Protein AF-A0A354M396-F1 (afdb_monomer)

Solvent-accessible surface area (backbone atoms only — not comparable to full-atom values): 6508 Å² total; per-residue (Å²): 131,66,66,68,57,52,53,51,53,54,53,55,53,53,55,52,56,55,60,73,71,67,74,82,70,79,76,69,75,83,64,72,77,73,74,82,82,83,75,67,78,48,63,46,77,87,63,92,41,64,52,75,70,44,86,56,23,47,60,32,50,54,53,50,54,52,50,51,64,74,44,40,66,40,46,74,73,63,80,38,85,85,88,85,84,49,80,54,79,71,46,98,43,70,69,56,12,53,72,66,29,99

pLDDT: mean 80.84, std 18.48, range [42.53, 97.5]

Radius of gyration: 28.74 Å; Cα contacts (8 Å, |Δi|>4): 56; chains: 1; bounding box: 78×58×36 Å

Secondary structure (DSSP, 8-state):
--HHHHHHHHHHHHHHHHHHHS--------------------PBTTTTB--TTGGGHHHHHHHHHHHHHHTHHHHHHTSS---------SSSSHHHHHHH--

Sequence (102 aa):
MRVKNIVCILISLFIIVQVSQGQNREKGNNEPFCSDTAILFRFVPKRLMFYSPYNGNEKAISQAMKLLRMHRKAIVSGDAVIRIQGFCQSYPTEKENMAAAK

Organism: NCBI:txid1099853

Structure (mmCIF, N/CA/C/O backbone):
data_AF-A0A354M396-F1
#
_entry.id   AF-A0A354M396-F1
#
loop_
_atom_site.group_PDB
_atom_site.id
_atom_site.type_symbol
_atom_site.label_atom_id
_atom_site.label_alt_id
_atom_site.label_comp_id
_atom_site.label_asym_id
_atom_site.label_entity_id
_atom_site.label_seq_id
_atom_site.pdbx_PDB_ins_code
_atom_site.Cartn_x
_atom_site.Cartn_y
_atom_site.Cartn_z
_atom_site.occupancy
_atom_site.B_iso_or_equiv
_atom_site.auth_seq_id
_atom_site.auth_comp_id
_atom_site.auth_asym_id
_atom_site.auth_atom_id
_atom_site.pdbx_PDB_model_num
ATOM 1 N N . MET A 1 1 ? 64.461 -44.037 -14.477 1.00 58.22 1 MET A N 1
ATOM 2 C CA . MET A 1 1 ? 64.215 -42.573 -14.398 1.00 58.22 1 MET A CA 1
ATOM 3 C C . MET A 1 1 ? 63.237 -42.006 -15.449 1.00 58.22 1 MET A C 1
ATOM 5 O O . MET A 1 1 ? 63.087 -40.797 -15.493 1.00 58.22 1 MET A O 1
ATOM 9 N N . ARG A 1 2 ? 62.523 -42.808 -16.268 1.00 60.84 2 ARG A N 1
ATOM 10 C CA . ARG A 1 2 ? 61.621 -42.280 -17.326 1.00 60.84 2 ARG A CA 1
ATOM 11 C C . ARG A 1 2 ? 60.140 -42.153 -16.933 1.00 60.84 2 ARG A C 1
ATOM 13 O O . ARG A 1 2 ? 59.496 -41.200 -17.341 1.00 60.84 2 ARG A O 1
ATOM 20 N N . VAL A 1 3 ? 59.606 -43.061 -16.113 1.00 60.72 3 VAL A N 1
ATOM 21 C CA . VAL A 1 3 ? 58.161 -43.090 -15.791 1.00 60.72 3 VAL A CA 1
ATOM 22 C C . VAL A 1 3 ? 57.770 -42.006 -14.781 1.00 60.72 3 VAL A C 1
ATOM 24 O O . VAL A 1 3 ? 56.753 -41.343 -14.941 1.00 60.72 3 VAL A O 1
ATOM 27 N N . LYS A 1 4 ? 58.623 -41.756 -13.781 1.00 60.56 4 LYS A N 1
ATOM 28 C CA . LYS A 1 4 ? 58.373 -40.764 -12.723 1.00 60.56 4 LYS A CA 1
ATOM 29 C C . LYS A 1 4 ? 58.277 -39.336 -13.279 1.00 60.56 4 LYS A C 1
ATOM 31 O O . LYS A 1 4 ? 57.416 -38.578 -12.856 1.00 60.56 4 LYS A O 1
ATOM 36 N N . ASN A 1 5 ? 59.082 -39.011 -14.294 1.00 62.22 5 ASN A N 1
ATOM 37 C CA . ASN A 1 5 ? 59.053 -37.701 -14.949 1.00 62.22 5 ASN A CA 1
ATOM 38 C C . ASN A 1 5 ? 57.791 -37.517 -15.807 1.00 62.22 5 ASN A C 1
ATOM 40 O O . ASN A 1 5 ? 57.227 -36.430 -15.817 1.00 62.22 5 ASN A O 1
ATOM 44 N N . ILE A 1 6 ? 57.310 -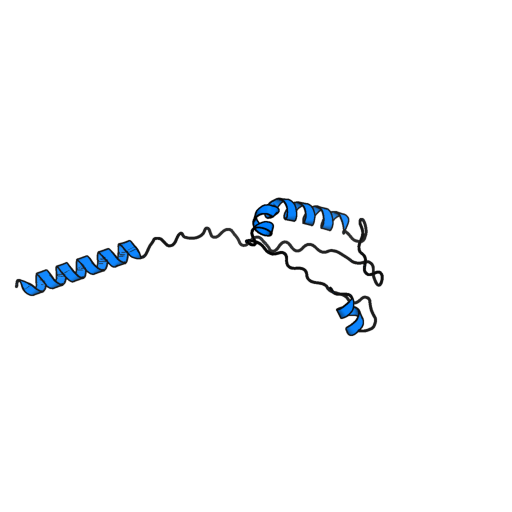38.577 -16.469 1.00 69.50 6 ILE A N 1
ATOM 45 C CA . ILE A 1 6 ? 56.066 -38.542 -17.257 1.00 69.50 6 ILE A CA 1
ATOM 46 C C . ILE A 1 6 ? 54.851 -38.376 -16.337 1.00 69.50 6 ILE A C 1
ATOM 48 O O . ILE A 1 6 ? 53.983 -37.555 -16.615 1.00 69.50 6 ILE A O 1
ATOM 52 N N . VAL A 1 7 ? 54.817 -39.089 -15.207 1.00 73.00 7 VAL A N 1
ATOM 53 C CA . VAL A 1 7 ? 53.744 -38.954 -14.209 1.00 73.00 7 VAL A CA 1
ATOM 54 C C . VAL A 1 7 ? 53.707 -37.536 -13.630 1.00 73.00 7 VAL A C 1
ATOM 56 O O . VAL A 1 7 ? 52.633 -36.950 -13.542 1.00 73.00 7 VAL A O 1
ATOM 59 N N . CYS A 1 8 ? 54.862 -36.938 -13.318 1.00 69.12 8 CYS A N 1
ATOM 60 C CA . CYS A 1 8 ? 54.915 -35.548 -12.859 1.00 69.12 8 CYS A CA 1
ATOM 61 C C . CYS A 1 8 ? 54.403 -34.557 -13.917 1.00 69.12 8 CYS A C 1
ATOM 63 O O . CYS A 1 8 ? 53.649 -33.652 -13.575 1.00 69.12 8 CYS A O 1
ATOM 65 N N . ILE A 1 9 ? 54.752 -34.746 -15.195 1.00 73.19 9 ILE A N 1
ATOM 66 C CA . ILE A 1 9 ? 54.279 -33.880 -16.287 1.00 73.19 9 ILE A CA 1
A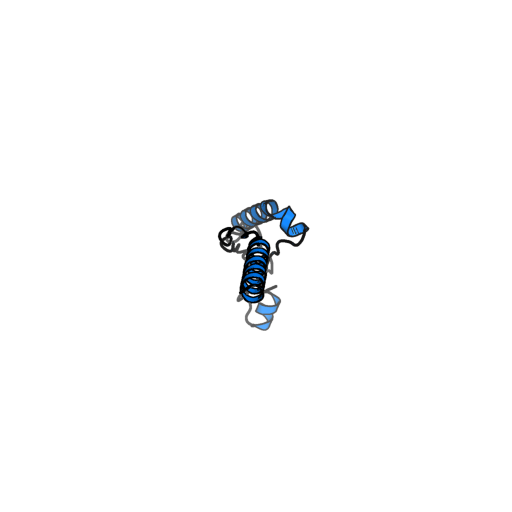TOM 67 C C . ILE A 1 9 ? 52.754 -33.980 -16.450 1.00 73.19 9 ILE A C 1
ATOM 69 O O . ILE A 1 9 ? 52.088 -32.956 -16.596 1.00 73.19 9 ILE A O 1
ATOM 73 N N . LEU A 1 10 ? 52.186 -35.188 -16.367 1.00 71.06 10 LEU A N 1
ATOM 74 C CA . LEU A 1 10 ? 50.737 -35.396 -16.462 1.00 71.06 10 LEU A CA 1
ATOM 75 C C . LEU A 1 10 ? 49.978 -34.772 -15.279 1.00 71.06 10 LEU A C 1
ATOM 77 O O . LEU A 1 10 ? 48.931 -34.162 -15.485 1.00 71.06 10 LEU A O 1
ATOM 81 N N . ILE A 1 11 ? 50.524 -34.852 -14.060 1.00 68.94 11 ILE A N 1
ATOM 82 C CA . ILE A 1 11 ? 49.942 -34.197 -12.876 1.00 68.94 11 ILE A CA 1
ATOM 83 C C . ILE A 1 11 ? 49.990 -32.670 -13.027 1.00 68.94 11 ILE A C 1
ATOM 85 O O . ILE A 1 11 ? 48.991 -31.998 -12.774 1.00 68.94 11 ILE A O 1
ATOM 89 N N . SER A 1 12 ? 51.112 -32.109 -13.489 1.00 66.50 12 SER A N 1
ATOM 90 C CA . SER A 1 12 ? 51.238 -30.664 -13.713 1.00 66.50 12 SER A CA 1
ATOM 91 C C . SER A 1 12 ? 50.274 -30.146 -14.784 1.00 66.50 12 SER A C 1
ATOM 93 O O . SER A 1 12 ? 49.674 -29.091 -14.596 1.00 66.50 12 SER A O 1
ATOM 95 N N . LEU A 1 13 ? 50.057 -30.895 -15.870 1.00 66.62 13 LEU A N 1
ATOM 96 C CA . LEU A 1 13 ? 49.072 -30.543 -16.901 1.00 66.62 13 LEU A CA 1
ATOM 97 C C . LEU A 1 13 ? 47.632 -30.581 -16.369 1.00 66.62 13 LEU A C 1
ATOM 99 O O . LEU A 1 13 ? 46.838 -29.704 -16.703 1.00 66.62 13 LEU A O 1
ATOM 103 N N . PHE A 1 14 ? 47.301 -31.543 -15.503 1.00 63.66 14 PHE A N 1
ATOM 104 C CA . PHE A 1 14 ? 45.963 -31.646 -14.917 1.00 63.66 14 PHE A CA 1
ATOM 105 C C . PHE A 1 14 ? 45.634 -30.465 -13.985 1.00 63.66 14 PHE A C 1
ATOM 107 O O . PHE A 1 14 ? 44.515 -29.960 -14.013 1.00 63.66 14 PHE A O 1
ATOM 114 N N . ILE A 1 15 ? 46.613 -29.961 -13.220 1.00 60.03 15 ILE A N 1
ATOM 115 C CA . ILE A 1 15 ? 46.447 -28.780 -12.347 1.00 60.03 15 ILE A CA 1
ATOM 116 C C . ILE A 1 15 ? 46.164 -27.507 -13.166 1.00 60.03 15 ILE A C 1
ATOM 118 O O . ILE A 1 15 ? 45.312 -26.708 -12.778 1.00 60.03 15 ILE A O 1
ATOM 122 N N . ILE A 1 16 ? 46.827 -27.323 -14.315 1.00 59.22 16 ILE A N 1
ATOM 123 C CA . ILE A 1 16 ? 46.643 -26.128 -15.159 1.00 59.22 16 ILE A CA 1
ATOM 124 C C . ILE A 1 16 ? 45.222 -26.080 -15.746 1.00 59.22 16 ILE A C 1
ATOM 126 O O . ILE A 1 16 ? 44.600 -25.019 -15.754 1.00 59.22 16 ILE A O 1
ATOM 130 N N . VAL A 1 17 ? 44.664 -27.225 -16.160 1.00 57.59 17 VAL A N 1
ATOM 131 C CA . VAL A 1 17 ? 43.296 -27.297 -16.713 1.00 57.59 17 VAL A CA 1
ATOM 132 C C . VAL A 1 17 ? 42.233 -26.935 -15.665 1.00 57.59 17 VAL A C 1
ATOM 134 O O . VAL A 1 17 ? 41.281 -26.224 -15.987 1.00 57.59 17 VAL A O 1
ATOM 137 N N . GLN A 1 18 ? 42.411 -27.345 -14.402 1.00 56.50 18 GLN A N 1
ATOM 138 C CA . GLN A 1 18 ? 41.490 -26.977 -13.314 1.00 56.50 18 GLN A CA 1
ATOM 139 C C . GLN A 1 18 ? 41.546 -25.473 -12.987 1.00 56.50 18 GLN A C 1
ATOM 141 O O . GLN A 1 18 ? 40.518 -24.868 -12.683 1.00 56.50 18 GLN A O 1
ATOM 146 N N . VAL A 1 19 ? 42.724 -24.845 -13.093 1.00 51.78 19 VAL A N 1
ATOM 147 C CA . VAL A 1 19 ? 42.885 -23.396 -12.871 1.00 51.78 19 VAL A CA 1
ATOM 148 C C . VAL A 1 19 ? 42.221 -22.581 -13.987 1.00 51.78 19 VAL A C 1
ATOM 150 O O . VAL A 1 19 ? 41.585 -21.570 -13.700 1.00 51.78 19 VAL A O 1
ATOM 153 N N . SER A 1 20 ? 42.280 -23.037 -15.243 1.00 53.66 20 SER A N 1
ATOM 154 C CA . SER A 1 20 ? 41.636 -22.340 -16.369 1.00 53.66 20 SER A CA 1
ATOM 155 C C . SER A 1 20 ? 40.105 -22.454 -16.385 1.00 53.66 20 SER A C 1
ATOM 157 O O . SER A 1 20 ? 39.446 -21.582 -16.947 1.00 53.66 20 SER A O 1
ATOM 159 N N . GLN A 1 21 ? 39.518 -23.486 -15.766 1.00 53.62 21 GLN A N 1
ATOM 160 C CA . GLN A 1 21 ? 38.056 -23.660 -15.690 1.00 53.62 21 GLN A CA 1
ATOM 161 C C . GLN A 1 21 ? 37.422 -23.091 -14.404 1.00 53.62 21 GLN A C 1
ATOM 163 O O . GLN A 1 21 ? 36.198 -23.014 -14.306 1.00 53.62 21 GLN A O 1
ATOM 168 N N . GLY A 1 22 ? 38.224 -22.651 -13.428 1.00 53.34 22 GLY A N 1
ATOM 169 C CA . GLY A 1 22 ? 37.750 -22.231 -12.102 1.00 53.34 22 GLY A CA 1
ATOM 170 C C . GLY A 1 22 ? 37.413 -20.744 -11.913 1.00 53.34 22 GLY A C 1
ATOM 171 O O . GLY A 1 22 ? 36.957 -20.377 -10.831 1.00 53.34 22 GLY A O 1
ATOM 172 N N . GLN A 1 23 ? 37.622 -19.869 -12.903 1.00 50.69 23 GLN A N 1
ATOM 173 C CA . GLN A 1 23 ? 37.503 -18.410 -12.710 1.00 50.69 23 GLN A CA 1
ATOM 174 C C . GLN A 1 23 ? 36.825 -17.658 -13.867 1.00 50.69 23 GLN A C 1
ATOM 176 O O . GLN A 1 23 ? 37.281 -16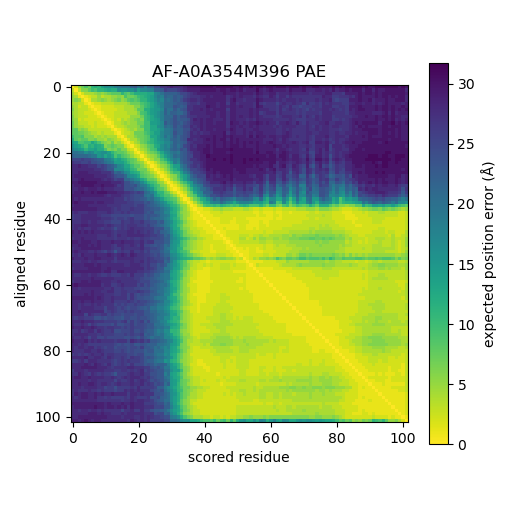.609 -14.300 1.00 50.69 23 GLN A O 1
ATOM 181 N N . ASN A 1 24 ? 35.667 -18.143 -14.311 1.00 47.06 24 ASN A N 1
ATOM 182 C CA . ASN A 1 24 ? 34.674 -17.289 -14.974 1.00 47.06 24 ASN A CA 1
ATOM 183 C C . ASN A 1 24 ? 33.310 -17.454 -14.299 1.00 47.06 24 ASN A C 1
ATOM 185 O O . ASN A 1 24 ? 32.307 -17.815 -14.903 1.00 47.06 24 ASN A O 1
ATOM 189 N N . ARG A 1 25 ? 33.280 -17.212 -12.987 1.00 48.69 25 ARG A N 1
ATOM 190 C CA . ARG A 1 25 ? 32.069 -16.684 -12.365 1.00 48.69 25 ARG A CA 1
ATOM 191 C C . ARG A 1 25 ? 32.222 -15.181 -12.416 1.00 48.69 25 ARG A C 1
ATOM 193 O O . ARG A 1 25 ? 33.040 -14.631 -11.680 1.00 48.69 25 ARG A O 1
ATOM 200 N N . GLU A 1 26 ? 31.487 -14.556 -13.330 1.00 47.00 26 GLU A N 1
ATOM 201 C CA . GLU A 1 26 ? 31.275 -13.118 -13.314 1.00 47.00 26 GLU A CA 1
ATOM 202 C C . GLU A 1 26 ? 30.953 -12.726 -11.875 1.00 47.00 26 GLU A C 1
ATOM 204 O O . GLU A 1 26 ? 29.988 -13.195 -11.266 1.00 47.00 26 GLU A O 1
ATOM 209 N N . LYS A 1 27 ? 31.859 -11.946 -11.294 1.00 42.53 27 LYS A N 1
ATOM 210 C CA . LYS A 1 27 ? 31.697 -11.340 -9.987 1.00 42.53 27 LYS A CA 1
ATOM 211 C C . LYS A 1 27 ? 30.577 -10.330 -10.178 1.00 42.53 27 LYS A C 1
ATOM 213 O O . LYS A 1 27 ? 30.853 -9.195 -10.551 1.00 42.53 27 LYS A O 1
ATOM 218 N N . GLY A 1 28 ? 29.331 -10.791 -10.036 1.00 44.44 28 GLY A N 1
ATOM 219 C CA . GLY A 1 28 ? 28.150 -9.946 -10.085 1.00 44.44 28 GLY A CA 1
ATOM 220 C C . GLY A 1 28 ? 28.454 -8.722 -9.247 1.00 44.44 28 GLY A C 1
ATOM 221 O O . GLY A 1 28 ? 28.882 -8.859 -8.097 1.00 44.44 28 GLY A O 1
ATOM 222 N N . ASN A 1 29 ? 28.386 -7.554 -9.882 1.00 48.41 29 ASN A N 1
ATOM 223 C CA . ASN A 1 29 ? 28.647 -6.288 -9.227 1.00 48.41 29 ASN A CA 1
ATOM 224 C C . ASN A 1 29 ? 27.886 -6.327 -7.905 1.00 48.41 29 ASN A C 1
ATOM 226 O O . ASN A 1 29 ? 26.674 -6.550 -7.905 1.00 48.41 29 ASN A O 1
ATOM 230 N N . ASN A 1 30 ? 28.597 -6.179 -6.786 1.00 50.22 30 ASN A N 1
ATOM 231 C CA . ASN A 1 30 ? 27.959 -5.886 -5.512 1.00 50.22 30 ASN A CA 1
ATOM 232 C C . ASN A 1 30 ? 27.417 -4.458 -5.637 1.00 50.22 30 ASN A C 1
ATOM 234 O O . ASN A 1 30 ? 27.977 -3.520 -5.075 1.00 50.22 30 ASN A O 1
ATOM 238 N N . GLU A 1 31 ? 26.384 -4.293 -6.465 1.00 51.16 31 GLU A N 1
ATOM 239 C CA . GLU A 1 31 ? 25.466 -3.176 -6.398 1.00 51.16 31 GLU A CA 1
ATOM 240 C C . GLU A 1 31 ? 25.048 -3.113 -4.930 1.00 51.16 31 GLU A C 1
ATOM 242 O O . GLU A 1 31 ? 24.608 -4.136 -4.384 1.00 51.16 31 GLU A O 1
ATOM 247 N N . PRO A 1 32 ? 25.268 -1.978 -4.245 1.00 47.00 32 PRO A N 1
ATOM 248 C CA . PRO A 1 32 ? 24.800 -1.825 -2.884 1.00 47.00 32 PRO A CA 1
ATOM 249 C C . PRO A 1 32 ? 23.329 -2.211 -2.895 1.00 47.00 32 PRO A C 1
ATOM 251 O O . PRO A 1 32 ? 22.578 -1.697 -3.727 1.00 47.00 32 PRO A O 1
ATOM 254 N N . PHE A 1 33 ? 22.940 -3.141 -2.018 1.00 46.50 33 PHE A N 1
ATOM 255 C CA . PHE A 1 33 ? 21.537 -3.456 -1.786 1.00 46.50 33 PHE A CA 1
ATOM 256 C C . PHE A 1 33 ? 20.790 -2.127 -1.735 1.00 46.50 33 PHE A C 1
ATOM 258 O O . PHE A 1 33 ? 21.074 -1.288 -0.875 1.00 46.50 33 PHE A O 1
ATOM 265 N N . CYS A 1 34 ? 19.929 -1.907 -2.731 1.00 52.94 34 CYS A N 1
ATOM 266 C CA . CYS A 1 34 ? 19.061 -0.748 -2.792 1.00 52.94 34 CYS A CA 1
ATOM 267 C C . CYS A 1 34 ? 18.419 -0.652 -1.413 1.00 52.94 34 CYS A C 1
ATOM 269 O O . CYS A 1 34 ? 17.789 -1.615 -0.979 1.00 52.94 34 CYS A O 1
ATOM 271 N N . SER A 1 35 ? 18.6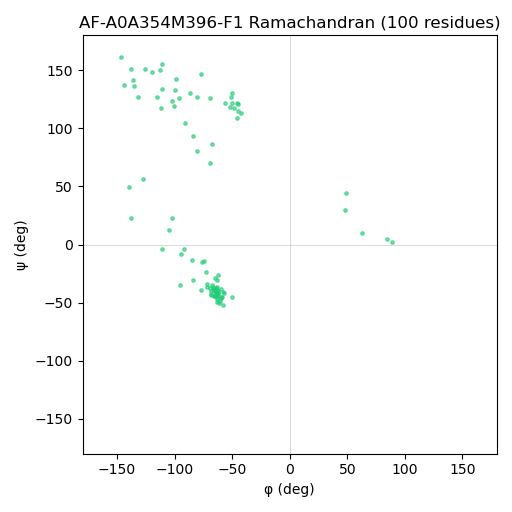63 0.437 -0.680 1.00 55.00 35 SER A N 1
ATOM 272 C CA . SER A 1 35 ? 18.040 0.624 0.625 1.00 55.00 35 SER A CA 1
ATOM 273 C C . SER A 1 35 ? 16.542 0.417 0.432 1.00 55.00 35 SER A C 1
ATOM 275 O O . SER A 1 35 ? 15.949 1.145 -0.376 1.00 55.00 35 SER A O 1
ATOM 277 N N . ASP A 1 36 ? 15.965 -0.584 1.101 1.00 57.19 36 ASP A N 1
ATOM 278 C CA . ASP A 1 36 ? 14.550 -0.923 0.975 1.00 57.19 36 ASP A CA 1
ATOM 279 C C . ASP A 1 36 ? 13.716 0.360 1.041 1.00 57.19 36 ASP A C 1
ATOM 281 O O . ASP A 1 36 ? 13.625 1.024 2.077 1.00 57.19 36 ASP A O 1
ATOM 285 N N . THR A 1 37 ? 13.147 0.767 -0.096 1.00 76.94 37 THR A N 1
ATOM 286 C CA . THR A 1 37 ? 12.371 2.003 -0.151 1.00 76.94 37 THR A CA 1
ATOM 287 C C . THR A 1 37 ? 10.958 1.688 0.312 1.00 76.94 37 THR A C 1
ATOM 289 O O . THR A 1 37 ? 10.111 1.258 -0.467 1.00 76.94 37 THR A O 1
ATOM 292 N N . ALA A 1 38 ? 10.702 1.878 1.605 1.00 90.31 38 ALA A N 1
ATO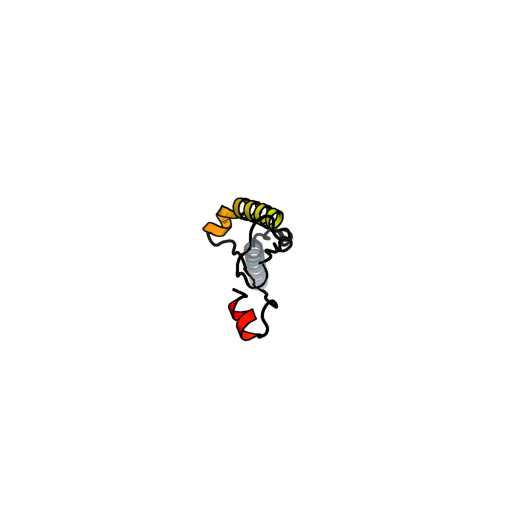M 293 C CA . ALA A 1 38 ? 9.363 1.767 2.163 1.00 90.31 38 ALA A CA 1
ATOM 294 C C . ALA A 1 38 ? 8.567 3.055 1.903 1.00 90.31 38 ALA A C 1
ATOM 296 O O . ALA A 1 38 ? 9.005 4.156 2.243 1.00 90.31 38 ALA A O 1
ATOM 297 N N . ILE A 1 39 ? 7.374 2.915 1.323 1.00 94.19 39 ILE A N 1
ATOM 298 C CA . ILE A 1 39 ? 6.421 4.013 1.127 1.00 94.19 39 ILE A CA 1
ATOM 299 C C . ILE A 1 39 ? 5.178 3.719 1.958 1.00 94.19 39 ILE A C 1
ATOM 301 O O . ILE A 1 39 ? 4.579 2.653 1.834 1.00 94.19 39 ILE A O 1
ATOM 305 N N . LEU A 1 40 ? 4.781 4.675 2.798 1.00 94.12 40 LEU A N 1
ATOM 306 C CA . LEU A 1 40 ? 3.646 4.521 3.701 1.00 94.12 40 LEU A CA 1
ATOM 307 C C . LEU A 1 40 ? 2.400 5.217 3.147 1.00 94.12 40 LEU A C 1
ATOM 309 O O . LEU A 1 40 ? 2.381 6.440 3.014 1.00 94.12 40 LEU A O 1
ATOM 313 N N . PHE A 1 41 ? 1.344 4.441 2.902 1.00 95.50 41 PHE A N 1
ATOM 314 C CA . PHE A 1 41 ? 0.000 4.944 2.616 1.00 95.50 41 PHE A CA 1
ATOM 315 C C . PHE A 1 41 ? -0.851 4.865 3.880 1.00 95.50 41 PHE A C 1
ATOM 317 O O . PHE A 1 41 ? -0.867 3.844 4.567 1.00 95.50 41 PHE A O 1
ATOM 324 N N . ARG A 1 42 ? -1.567 5.942 4.204 1.00 94.81 42 ARG A N 1
ATOM 325 C CA . ARG A 1 42 ? -2.390 6.021 5.414 1.00 94.81 42 ARG A CA 1
ATOM 326 C C . ARG A 1 42 ? -3.863 6.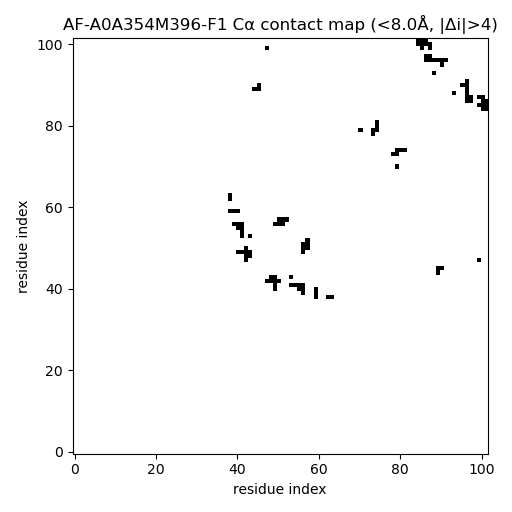054 5.057 1.00 94.81 42 ARG A C 1
ATOM 328 O O . ARG A 1 42 ? -4.339 6.990 4.417 1.00 94.81 42 ARG A O 1
ATOM 335 N N . PHE A 1 43 ? -4.578 5.038 5.513 1.00 95.00 43 PHE A N 1
ATOM 336 C CA . PHE A 1 43 ? -6.024 4.952 5.386 1.00 95.00 43 PHE A CA 1
ATOM 337 C C . PHE A 1 43 ? -6.703 5.853 6.410 1.00 95.00 43 PHE A C 1
ATOM 339 O O . PHE A 1 43 ? -6.226 6.031 7.531 1.00 95.00 43 PHE A O 1
ATOM 346 N N . VAL A 1 44 ? -7.843 6.407 6.021 1.00 94.38 44 VAL A N 1
ATOM 347 C CA . VAL A 1 44 ? -8.721 7.128 6.930 1.00 94.38 44 VAL A CA 1
ATOM 348 C C . VAL A 1 44 ? -9.342 6.107 7.888 1.00 94.38 44 VAL A C 1
ATOM 350 O O . VAL A 1 44 ? -9.948 5.134 7.415 1.00 94.38 44 VAL A O 1
ATOM 353 N N . PRO A 1 45 ? -9.223 6.304 9.215 1.00 92.56 45 PRO A N 1
ATOM 354 C CA . PRO A 1 45 ? -9.744 5.368 10.199 1.00 92.56 45 PRO A CA 1
ATOM 355 C C . PRO A 1 45 ? -11.201 5.007 9.917 1.00 92.56 45 PRO A C 1
ATOM 357 O O . PRO A 1 45 ? -12.042 5.883 9.708 1.00 92.56 45 PRO A O 1
ATOM 360 N N . LYS A 1 46 ? -11.487 3.702 9.903 1.00 89.81 46 LYS A N 1
ATOM 361 C CA . LYS A 1 46 ? -12.826 3.125 9.707 1.00 89.81 46 LYS A CA 1
ATOM 362 C C . LYS A 1 46 ? -13.506 3.416 8.358 1.00 89.81 46 LYS A C 1
ATOM 364 O O . LYS A 1 46 ? -14.686 3.116 8.215 1.00 89.81 46 LYS A O 1
ATOM 369 N N . ARG A 1 47 ? -12.805 3.978 7.364 1.00 90.38 47 ARG A N 1
ATOM 370 C CA . ARG A 1 47 ? -13.389 4.279 6.038 1.00 90.38 47 ARG A CA 1
ATOM 371 C C . ARG A 1 47 ? -12.868 3.412 4.895 1.00 90.38 47 ARG A C 1
ATOM 373 O O . ARG A 1 47 ? -13.338 3.577 3.776 1.00 90.38 47 ARG A O 1
ATOM 380 N N . LEU A 1 48 ? -11.899 2.527 5.166 1.00 89.31 48 LEU A N 1
ATOM 381 C CA . LEU A 1 48 ? -11.268 1.632 4.179 1.00 89.31 48 LEU A CA 1
ATOM 382 C C . LEU A 1 48 ? -10.829 2.350 2.886 1.00 89.31 48 LEU A C 1
ATOM 384 O O . LEU A 1 48 ? -10.794 1.760 1.812 1.00 89.31 48 LEU A O 1
ATOM 388 N N . MET A 1 49 ? -10.480 3.633 2.996 1.00 92.69 49 MET A N 1
ATOM 389 C CA . MET A 1 49 ? -10.039 4.466 1.884 1.00 92.69 49 MET A CA 1
ATOM 390 C C . MET A 1 49 ? -8.861 5.324 2.312 1.00 92.69 49 MET A C 1
ATOM 392 O O . MET A 1 49 ? -8.764 5.738 3.469 1.00 92.69 49 MET A O 1
ATOM 396 N N . PHE A 1 50 ? -8.007 5.653 1.358 1.00 93.00 50 PHE A N 1
ATOM 397 C CA . PHE A 1 50 ? -7.026 6.717 1.476 1.00 93.00 50 PHE A CA 1
ATOM 398 C C . PHE A 1 50 ? -7.209 7.663 0.289 1.00 93.00 50 PHE A C 1
ATOM 400 O O . PHE A 1 50 ? -7.669 7.255 -0.774 1.00 93.00 50 PHE A O 1
ATOM 407 N N . TYR A 1 51 ? -6.880 8.936 0.469 1.00 92.81 51 TYR A N 1
ATOM 408 C CA . TYR A 1 51 ? -6.941 9.927 -0.601 1.00 92.81 51 TYR A CA 1
ATOM 409 C C . TYR A 1 51 ? -5.833 10.960 -0.421 1.00 92.81 51 TYR A C 1
ATOM 411 O O . TYR A 1 51 ? -5.269 11.095 0.666 1.00 92.81 51 TYR A O 1
ATOM 419 N N . SER A 1 52 ? -5.518 11.692 -1.485 1.00 93.25 52 SER A N 1
ATOM 420 C CA . SER A 1 52 ? -4.685 12.891 -1.398 1.00 93.25 52 SER A CA 1
ATOM 421 C C . SER A 1 52 ? -5.581 14.094 -1.079 1.00 93.25 52 SER A C 1
ATOM 423 O O . SER A 1 52 ? -6.611 14.231 -1.741 1.00 93.25 52 SER A O 1
ATOM 425 N N . PRO A 1 53 ? -5.258 14.940 -0.081 1.00 90.69 53 PRO A N 1
ATOM 426 C CA . PRO A 1 53 ? -3.968 15.048 0.612 1.00 90.69 53 PRO A CA 1
ATOM 427 C C . PRO A 1 53 ? -3.914 14.390 2.008 1.00 90.69 53 PRO A C 1
ATOM 429 O O . PRO A 1 53 ? -3.084 14.771 2.832 1.00 90.69 53 PRO A O 1
ATOM 432 N N . TYR A 1 54 ? -4.777 13.418 2.328 1.00 94.56 54 TYR A N 1
ATOM 433 C CA . TYR A 1 54 ? -4.856 12.867 3.686 1.00 94.56 54 TYR A CA 1
ATOM 434 C C . TYR A 1 54 ? -3.504 12.325 4.184 1.00 94.56 54 TYR A C 1
ATOM 436 O O . TYR A 1 54 ? -2.924 11.421 3.589 1.00 94.56 54 TYR A O 1
ATOM 444 N N . ASN A 1 55 ? -3.025 12.874 5.304 1.00 93.19 55 ASN A N 1
ATOM 445 C CA . ASN A 1 55 ? -1.931 12.347 6.125 1.00 93.19 55 ASN A CA 1
ATOM 446 C C . ASN A 1 55 ? -0.650 11.953 5.349 1.00 93.19 55 ASN A C 1
ATOM 448 O O . ASN A 1 55 ? -0.062 10.896 5.578 1.00 93.19 55 ASN A O 1
ATOM 452 N N . GLY A 1 56 ? -0.225 12.804 4.408 1.00 94.69 56 GLY A N 1
ATOM 453 C CA . GLY A 1 56 ? 1.008 12.612 3.633 1.00 94.69 56 GLY A CA 1
ATOM 454 C C . GLY A 1 56 ? 0.875 11.711 2.401 1.00 94.69 56 GLY A C 1
ATOM 455 O O . GLY A 1 56 ? 1.874 11.471 1.719 1.00 94.69 56 GLY A O 1
ATOM 456 N N . ASN A 1 57 ? -0.337 11.254 2.066 1.00 96.12 57 ASN A N 1
ATOM 457 C CA . ASN A 1 57 ? -0.564 10.387 0.907 1.00 96.12 57 ASN A CA 1
ATOM 458 C C . ASN A 1 57 ? -0.199 11.039 -0.432 1.00 96.12 57 ASN A C 1
ATOM 460 O O . ASN A 1 57 ? 0.157 10.326 -1.358 1.00 96.12 57 ASN A O 1
ATOM 464 N N . GLU A 1 58 ? -0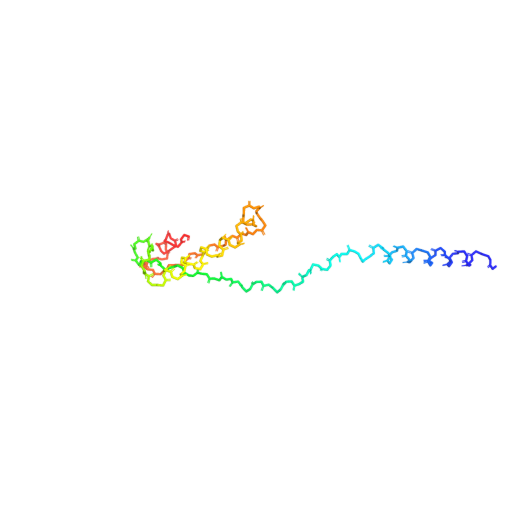.233 12.367 -0.553 1.00 96.56 58 GLU A N 1
ATOM 465 C CA . GLU A 1 58 ? 0.228 13.062 -1.763 1.00 96.56 58 GLU A CA 1
ATOM 466 C C . GLU A 1 58 ? 1.699 12.727 -2.078 1.00 96.56 58 GLU A C 1
ATOM 468 O O . GLU A 1 58 ? 2.033 12.265 -3.174 1.00 96.56 58 GLU A O 1
ATOM 473 N N . LYS A 1 59 ? 2.578 12.885 -1.078 1.00 95.00 59 LYS A N 1
ATOM 474 C CA . LYS A 1 59 ? 4.004 12.562 -1.188 1.00 95.00 59 LYS A CA 1
ATOM 475 C C . LYS A 1 59 ? 4.209 11.069 -1.438 1.00 95.00 59 LYS A C 1
ATOM 477 O O . LYS A 1 59 ? 5.010 10.715 -2.301 1.00 95.00 59 LYS A O 1
ATOM 482 N N . ALA A 1 60 ? 3.467 10.214 -0.732 1.00 95.31 60 ALA A N 1
ATOM 483 C CA . ALA A 1 60 ? 3.531 8.764 -0.911 1.00 95.31 60 ALA A CA 1
ATOM 484 C C . ALA A 1 60 ? 3.156 8.345 -2.345 1.00 95.31 60 ALA A C 1
ATOM 486 O O . ALA A 1 60 ? 3.889 7.582 -2.973 1.00 95.31 60 ALA A O 1
ATOM 487 N N . ILE A 1 61 ? 2.075 8.906 -2.904 1.00 95.88 61 ILE A N 1
ATOM 488 C CA . ILE A 1 61 ? 1.650 8.677 -4.293 1.00 95.88 61 ILE A CA 1
ATOM 489 C C . ILE A 1 61 ? 2.746 9.125 -5.265 1.00 95.88 61 ILE A C 1
ATOM 491 O O . ILE A 1 61 ? 3.123 8.364 -6.153 1.00 95.88 61 ILE A O 1
ATOM 495 N N . SER A 1 62 ? 3.295 10.329 -5.088 1.00 96.19 62 SER A N 1
ATOM 496 C CA . SER A 1 62 ? 4.359 10.854 -5.954 1.00 96.19 62 SER A CA 1
ATOM 497 C C . SER A 1 62 ? 5.611 9.965 -5.941 1.00 96.19 62 SER A C 1
ATOM 499 O O . SER A 1 62 ? 6.134 9.593 -6.997 1.00 96.19 62 SER A O 1
ATOM 501 N N . GLN A 1 63 ? 6.052 9.542 -4.752 1.00 95.38 63 GLN A N 1
ATOM 502 C CA . GLN A 1 63 ? 7.189 8.634 -4.586 1.00 95.38 63 GLN A CA 1
ATOM 503 C C . GLN A 1 63 ? 6.926 7.266 -5.226 1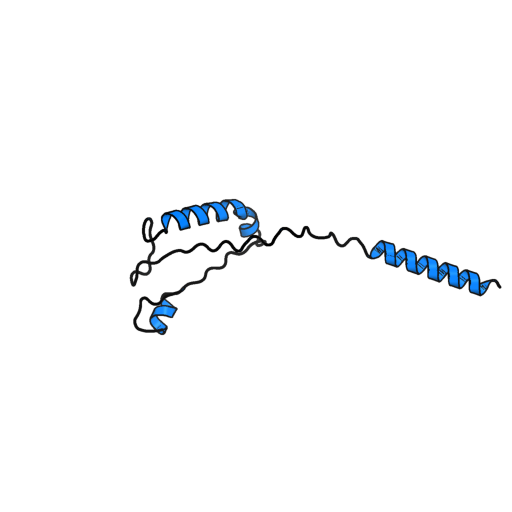.00 95.38 63 GLN A C 1
ATOM 505 O O . GLN A 1 63 ? 7.777 6.771 -5.968 1.00 95.38 63 GLN A O 1
ATOM 510 N N . ALA A 1 64 ? 5.741 6.687 -5.010 1.00 94.94 64 ALA A N 1
ATOM 511 C CA . ALA A 1 64 ? 5.380 5.393 -5.579 1.00 94.94 64 ALA A CA 1
ATOM 512 C C . ALA A 1 64 ? 5.349 5.462 -7.107 1.00 94.94 64 ALA A C 1
ATOM 514 O O . ALA A 1 64 ? 5.974 4.645 -7.778 1.00 94.94 64 ALA A O 1
ATOM 515 N N . MET A 1 65 ? 4.718 6.495 -7.671 1.00 96.38 65 MET A N 1
ATOM 516 C CA . MET A 1 65 ? 4.676 6.711 -9.118 1.00 96.38 65 MET A CA 1
ATOM 517 C C . MET A 1 65 ? 6.072 6.865 -9.727 1.00 96.38 65 MET A C 1
ATOM 519 O O . MET A 1 65 ? 6.322 6.351 -10.819 1.00 96.38 65 MET A O 1
ATOM 523 N N . LYS A 1 66 ? 6.995 7.546 -9.037 1.00 96.25 66 LYS A N 1
ATOM 524 C CA . LYS A 1 66 ? 8.388 7.677 -9.483 1.00 96.25 66 LYS A CA 1
ATOM 525 C C . LYS A 1 66 ? 9.092 6.317 -9.535 1.00 96.25 66 LYS A C 1
ATOM 527 O O . LYS A 1 66 ? 9.679 5.996 -10.567 1.00 96.25 66 LYS A O 1
ATOM 532 N N . LEU A 1 67 ? 9.008 5.517 -8.470 1.00 94.00 67 LEU A N 1
ATOM 533 C CA . LEU A 1 67 ? 9.656 4.199 -8.407 1.00 94.00 67 LEU A CA 1
ATOM 534 C C . LEU A 1 67 ? 9.053 3.210 -9.408 1.00 94.00 67 LEU A C 1
ATOM 536 O O . LEU A 1 67 ? 9.791 2.547 -10.132 1.00 94.00 67 LEU A O 1
ATOM 540 N N . LEU A 1 68 ? 7.722 3.167 -9.517 1.00 94.75 68 LEU A N 1
ATOM 541 C CA . LEU A 1 68 ? 7.025 2.308 -10.478 1.00 94.75 68 LEU A CA 1
ATOM 542 C C . LEU A 1 68 ? 7.453 2.603 -11.916 1.00 94.75 68 LEU A C 1
ATOM 544 O O . LEU A 1 68 ? 7.659 1.685 -12.705 1.00 94.75 68 LEU A O 1
ATOM 548 N N . ARG A 1 69 ? 7.619 3.884 -12.267 1.00 96.75 69 ARG A N 1
ATOM 549 C CA . ARG A 1 69 ? 8.105 4.285 -13.595 1.00 96.75 69 ARG A CA 1
ATOM 550 C C . ARG A 1 69 ? 9.568 3.905 -13.805 1.00 96.75 69 ARG A C 1
ATOM 552 O O . ARG A 1 69 ? 9.897 3.386 -14.867 1.00 96.75 69 ARG A O 1
ATOM 559 N N . MET A 1 70 ? 10.417 4.129 -12.802 1.00 95.38 70 MET A N 1
ATOM 560 C CA . MET A 1 70 ? 11.850 3.823 -12.857 1.00 95.38 70 MET A CA 1
ATOM 561 C C . MET A 1 70 ? 12.120 2.324 -13.046 1.00 95.38 70 MET A C 1
ATOM 563 O O . MET A 1 70 ? 12.972 1.953 -13.848 1.00 95.38 70 MET A O 1
ATOM 567 N N . HIS A 1 71 ? 11.347 1.465 -12.377 1.00 94.25 71 HIS A N 1
ATOM 568 C CA . HIS A 1 71 ? 11.542 0.010 -12.384 1.00 94.25 71 HIS A CA 1
ATOM 569 C C . HIS A 1 71 ? 10.519 -0.753 -13.242 1.00 94.25 71 HIS A C 1
ATOM 571 O O . HIS A 1 71 ? 10.455 -1.980 -13.179 1.00 94.25 71 HIS A O 1
ATOM 577 N N . ARG A 1 72 ? 9.740 -0.060 -14.089 1.00 95.94 72 ARG A N 1
ATOM 578 C CA . ARG A 1 72 ? 8.640 -0.653 -14.877 1.00 95.94 72 ARG A CA 1
ATOM 579 C C . ARG A 1 72 ? 9.056 -1.902 -15.650 1.00 95.94 72 ARG A C 1
ATOM 581 O O . ARG A 1 72 ? 8.311 -2.873 -15.662 1.00 95.94 72 ARG A O 1
ATOM 588 N N . LYS A 1 73 ? 10.209 -1.865 -16.328 1.00 97.38 73 LYS A N 1
ATOM 589 C CA . LYS A 1 73 ? 10.677 -2.992 -17.151 1.00 97.38 73 LYS A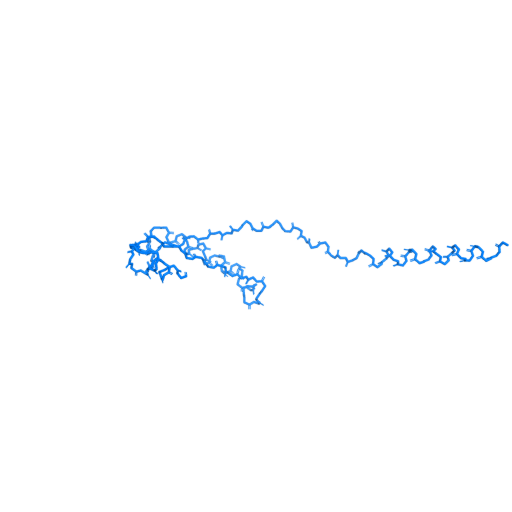 CA 1
ATOM 590 C C . LYS A 1 73 ? 10.903 -4.244 -16.301 1.00 97.38 73 LYS A C 1
ATOM 592 O O . LYS A 1 73 ? 10.327 -5.267 -16.634 1.00 97.38 73 LYS A O 1
ATOM 597 N N . ALA A 1 74 ? 11.641 -4.117 -15.196 1.00 95.50 74 ALA A N 1
ATOM 598 C CA . ALA A 1 74 ? 11.937 -5.219 -14.279 1.00 95.50 74 ALA A CA 1
ATOM 599 C C . ALA A 1 74 ? 10.672 -5.779 -13.605 1.00 95.50 74 ALA A C 1
ATOM 601 O O . ALA A 1 74 ? 10.536 -6.985 -13.443 1.00 95.50 74 ALA A O 1
ATOM 602 N N . ILE A 1 75 ? 9.711 -4.915 -13.258 1.00 95.25 75 ILE A N 1
ATOM 603 C CA . ILE A 1 75 ? 8.420 -5.357 -12.705 1.00 95.25 75 ILE A CA 1
ATOM 604 C C . ILE A 1 75 ? 7.634 -6.172 -13.743 1.00 95.25 75 ILE A C 1
ATOM 606 O O . ILE A 1 75 ? 7.073 -7.212 -13.420 1.00 95.25 75 ILE A O 1
ATOM 610 N N . VAL A 1 76 ? 7.585 -5.707 -14.996 1.00 97.19 76 VAL A N 1
ATOM 611 C CA . VAL A 1 76 ? 6.824 -6.369 -16.071 1.00 97.19 76 VAL A CA 1
ATOM 612 C C . VAL A 1 76 ? 7.483 -7.673 -16.531 1.00 97.19 76 VAL A C 1
ATOM 614 O O . VAL A 1 76 ? 6.764 -8.605 -16.878 1.00 97.19 76 VAL A O 1
ATOM 617 N N . SER A 1 77 ? 8.816 -7.761 -16.535 1.00 97.19 77 SER A N 1
ATOM 618 C CA . SER A 1 77 ? 9.537 -9.002 -16.854 1.00 97.19 77 SER A CA 1
ATOM 619 C C . SER A 1 77 ? 9.524 -10.026 -15.715 1.00 97.19 77 SER A C 1
ATOM 621 O O . SER A 1 77 ? 9.817 -11.191 -15.959 1.00 97.19 77 SER A O 1
ATOM 623 N N . GLY A 1 78 ? 9.160 -9.615 -14.495 1.00 95.06 78 GLY A N 1
ATOM 624 C CA . GLY A 1 78 ? 9.170 -10.466 -13.302 1.00 95.06 78 GLY A CA 1
ATOM 625 C C . GLY A 1 78 ? 10.499 -10.474 -12.540 1.00 95.06 78 GLY A C 1
ATOM 626 O O . GLY A 1 78 ? 10.603 -11.144 -11.517 1.00 95.06 78 GLY A O 1
ATOM 627 N N . ASP A 1 79 ? 11.487 -9.694 -12.984 1.00 94.25 79 ASP A N 1
ATOM 628 C CA . ASP A 1 79 ? 12.801 -9.567 -12.338 1.00 94.25 79 ASP A CA 1
ATOM 629 C C . ASP A 1 79 ? 12.752 -8.733 -11.042 1.00 94.25 79 ASP A C 1
ATOM 631 O O . ASP A 1 79 ? 13.697 -8.735 -10.254 1.00 94.25 79 ASP A O 1
ATOM 635 N N . ALA A 1 80 ? 11.656 -8.003 -10.809 1.00 91.50 80 ALA A N 1
ATOM 636 C CA . ALA A 1 80 ? 11.401 -7.260 -9.579 1.00 91.50 80 ALA A CA 1
ATOM 637 C C . ALA A 1 80 ? 9.958 -7.449 -9.095 1.00 91.50 80 ALA A C 1
ATOM 639 O O . ALA A 1 80 ? 9.013 -7.432 -9.883 1.00 91.50 80 ALA A O 1
ATOM 640 N N . VAL A 1 81 ? 9.778 -7.551 -7.775 1.00 91.25 81 VAL A N 1
ATOM 641 C CA . VAL A 1 81 ? 8.464 -7.707 -7.132 1.00 91.25 81 VAL A CA 1
ATOM 642 C C . VAL A 1 81 ? 8.167 -6.552 -6.181 1.00 91.25 81 VAL A C 1
ATOM 644 O O . VAL A 1 81 ? 9.065 -5.995 -5.551 1.00 91.25 81 VAL A O 1
ATOM 647 N N . ILE A 1 82 ? 6.887 -6.203 -6.051 1.00 91.38 82 ILE A N 1
ATOM 648 C CA . ILE A 1 82 ? 6.408 -5.210 -5.085 1.00 91.38 82 ILE A CA 1
ATOM 649 C C . ILE A 1 82 ? 5.789 -5.956 -3.908 1.00 91.38 82 ILE A C 1
ATOM 651 O O . ILE A 1 82 ? 4.851 -6.732 -4.088 1.00 91.38 82 ILE A O 1
ATOM 655 N N . ARG A 1 83 ? 6.282 -5.693 -2.696 1.00 92.44 83 ARG A N 1
ATOM 656 C CA . ARG A 1 83 ? 5.697 -6.227 -1.462 1.00 92.44 83 ARG A CA 1
ATOM 657 C C . ARG A 1 83 ? 4.757 -5.199 -0.843 1.00 92.44 83 ARG A C 1
ATOM 659 O O . ARG A 1 83 ? 5.171 -4.074 -0.575 1.00 92.44 83 ARG A O 1
ATOM 666 N N . ILE A 1 84 ? 3.520 -5.605 -0.576 1.00 92.88 84 ILE A N 1
ATOM 667 C CA . ILE A 1 84 ? 2.510 -4.785 0.102 1.00 92.88 84 ILE A CA 1
ATOM 668 C C . ILE A 1 84 ? 2.259 -5.388 1.485 1.00 92.88 84 ILE A C 1
ATOM 670 O O . ILE A 1 84 ? 2.152 -6.605 1.618 1.00 92.88 84 ILE A O 1
ATOM 674 N N . GLN A 1 85 ? 2.229 -4.542 2.514 1.00 93.12 85 GLN A N 1
ATOM 675 C CA . GLN A 1 85 ? 1.923 -4.933 3.890 1.00 93.12 85 GLN A CA 1
ATOM 676 C C . GLN A 1 85 ? 0.878 -3.978 4.465 1.00 93.12 85 GLN A C 1
ATOM 678 O O . GLN A 1 85 ? 1.072 -2.759 4.437 1.00 93.12 85 GLN A O 1
ATOM 683 N N . GLY A 1 86 ? -0.212 -4.539 4.986 1.00 93.94 86 GLY A N 1
ATOM 684 C CA . GLY A 1 86 ? -1.276 -3.809 5.665 1.00 93.94 86 GLY A CA 1
ATOM 685 C C . GLY A 1 86 ? -1.138 -3.880 7.186 1.00 93.94 86 GLY A C 1
ATOM 686 O O . GLY A 1 86 ? -0.800 -4.922 7.743 1.00 93.94 86 GLY A O 1
ATOM 687 N N . PHE A 1 87 ? -1.447 -2.777 7.870 1.00 94.06 87 PHE A N 1
ATOM 688 C CA . PHE A 1 87 ? -1.524 -2.708 9.333 1.00 94.06 87 PHE A CA 1
ATOM 689 C C . PHE A 1 87 ? -2.784 -1.943 9.738 1.00 94.06 87 PHE A C 1
ATOM 691 O O . PHE A 1 87 ? -3.083 -0.893 9.162 1.00 94.06 87 PHE A O 1
ATOM 698 N N . CYS A 1 88 ? -3.520 -2.431 10.740 1.00 95.38 88 CYS A N 1
ATOM 699 C CA . CYS A 1 88 ? -4.716 -1.754 11.233 1.00 95.38 88 CYS A CA 1
ATOM 700 C C . CYS A 1 88 ? -4.873 -1.908 12.749 1.00 95.38 88 CYS A C 1
ATOM 702 O O . CYS A 1 88 ? -4.696 -2.991 13.295 1.00 95.38 88 CYS A O 1
ATOM 704 N N . GLN A 1 89 ? -5.234 -0.811 13.412 1.00 94.94 89 GLN A N 1
ATOM 705 C CA . GLN A 1 89 ? -5.654 -0.765 14.820 1.00 94.94 89 GLN A CA 1
ATOM 706 C C . GLN A 1 89 ? -6.862 0.174 14.998 1.00 94.94 89 GLN A C 1
ATOM 708 O O . GLN A 1 89 ? -7.076 0.757 16.055 1.00 94.94 89 GLN A O 1
ATOM 713 N N . SER A 1 90 ? -7.625 0.406 13.924 1.00 94.88 90 SER A N 1
ATOM 714 C CA . SER A 1 90 ? -8.746 1.359 13.926 1.00 94.88 90 SER A CA 1
ATOM 715 C C . SER A 1 90 ? -10.058 0.759 14.439 1.00 94.88 90 SER A C 1
ATOM 717 O O . SER A 1 90 ? -11.006 1.510 14.684 1.00 94.88 90 SER A O 1
ATOM 719 N N . TYR A 1 91 ? -10.132 -0.566 14.569 1.00 95.62 91 TYR A N 1
ATOM 720 C CA . TYR A 1 91 ? -11.325 -1.298 14.985 1.00 95.62 91 TYR A CA 1
ATOM 721 C C . TYR A 1 91 ? -11.160 -1.922 16.379 1.00 95.62 91 TYR A C 1
ATOM 723 O O . TYR A 1 91 ? -10.026 -2.179 16.793 1.00 95.62 91 TYR A O 1
ATOM 731 N N . PRO A 1 92 ? -12.268 -2.170 17.105 1.00 96.44 92 PRO A N 1
ATOM 732 C CA . PRO A 1 92 ? -12.223 -2.723 18.460 1.00 96.44 92 PRO A CA 1
ATOM 733 C C . PRO A 1 92 ? -11.627 -4.129 18.557 1.00 96.44 92 PRO A C 1
ATOM 735 O O . PRO A 1 92 ? -11.052 -4.465 19.589 1.00 96.44 92 PRO A O 1
ATOM 738 N N . THR A 1 93 ? -11.771 -4.958 17.518 1.00 97.50 93 THR A N 1
ATOM 739 C CA . THR A 1 93 ? -11.318 -6.356 17.557 1.00 97.50 93 THR A CA 1
ATOM 740 C C . THR A 1 93 ? -10.152 -6.628 16.609 1.00 97.50 93 THR A C 1
ATOM 742 O O . THR A 1 93 ? -10.028 -6.022 15.542 1.00 97.50 93 THR A O 1
ATOM 745 N N . GLU A 1 94 ? -9.302 -7.593 16.967 1.00 96.69 94 GLU A N 1
ATOM 746 C CA . GLU A 1 94 ? -8.229 -8.086 16.092 1.00 96.69 94 GLU A CA 1
ATOM 747 C C . GLU A 1 94 ? -8.786 -8.598 14.758 1.00 96.69 94 GLU A C 1
ATOM 749 O O . GLU A 1 94 ? -8.250 -8.276 13.703 1.00 96.69 94 GLU A O 1
ATOM 754 N N . LYS A 1 95 ? -9.909 -9.327 14.791 1.00 96.62 95 LYS A N 1
ATOM 755 C CA . LYS A 1 95 ? -10.564 -9.861 13.591 1.00 96.62 95 LYS A CA 1
ATOM 756 C C . LYS A 1 95 ? -10.954 -8.759 12.604 1.00 96.62 95 LYS A C 1
ATOM 758 O O . LYS A 1 95 ? -10.721 -8.902 11.407 1.00 96.62 95 LYS A O 1
ATOM 763 N N . GLU A 1 96 ? -11.535 -7.663 13.087 1.00 95.75 96 GLU A N 1
ATOM 764 C CA . GLU A 1 96 ? -11.892 -6.520 12.238 1.00 95.75 96 GLU A CA 1
ATOM 765 C C . GLU A 1 96 ? -10.652 -5.794 11.710 1.00 95.75 96 GLU A C 1
ATOM 767 O O . GLU A 1 96 ? -10.609 -5.416 10.540 1.00 95.75 96 GLU A O 1
ATOM 772 N N . ASN A 1 97 ? -9.624 -5.637 12.546 1.00 95.81 97 ASN A N 1
ATOM 773 C CA . ASN A 1 97 ? -8.360 -5.035 12.134 1.00 95.81 97 ASN A CA 1
ATOM 774 C C . ASN A 1 97 ? -7.652 -5.874 11.059 1.00 95.81 97 ASN A C 1
ATOM 776 O O . ASN A 1 97 ? -7.200 -5.316 10.064 1.00 95.81 97 ASN A O 1
ATOM 780 N N . MET A 1 98 ? -7.616 -7.199 11.204 1.00 95.06 98 MET A N 1
ATOM 781 C CA . MET A 1 98 ? -7.055 -8.114 10.208 1.00 95.06 98 MET A CA 1
ATOM 782 C C . MET A 1 98 ? -7.851 -8.076 8.899 1.00 95.06 98 MET A C 1
ATOM 784 O O . MET A 1 98 ? -7.272 -8.038 7.822 1.00 95.06 98 MET A O 1
ATOM 788 N N . ALA A 1 99 ? -9.185 -8.010 8.971 1.00 93.81 99 ALA A N 1
ATOM 789 C CA . ALA A 1 99 ? -10.025 -7.871 7.780 1.00 93.81 99 ALA A CA 1
ATOM 790 C C . ALA A 1 99 ? -9.807 -6.533 7.042 1.00 93.81 99 ALA A C 1
ATOM 792 O O . ALA A 1 99 ? -10.001 -6.451 5.824 1.00 93.81 99 ALA A O 1
ATOM 793 N N . ALA A 1 100 ? -9.420 -5.485 7.774 1.00 93.00 100 ALA A N 1
ATOM 794 C CA . ALA A 1 100 ? -9.104 -4.171 7.225 1.00 93.00 100 ALA A CA 1
ATOM 795 C C . ALA A 1 100 ? -7.656 -4.052 6.710 1.00 93.00 100 ALA A C 1
ATOM 797 O O . ALA A 1 100 ? -7.412 -3.299 5.767 1.00 93.00 100 ALA A O 1
ATOM 798 N N . ALA A 1 101 ? -6.707 -4.776 7.309 1.00 91.69 101 ALA A N 1
ATOM 799 C CA . ALA A 1 101 ? -5.306 -4.849 6.903 1.00 91.69 101 ALA A CA 1
ATOM 800 C C . ALA A 1 101 ? -5.137 -5.830 5.729 1.00 91.69 101 ALA A C 1
ATOM 802 O O . ALA A 1 101 ? -4.777 -6.987 5.919 1.00 91.69 101 ALA A O 1
ATOM 803 N N . LYS A 1 102 ? -5.449 -5.363 4.517 1.00 70.06 102 LYS A N 1
ATOM 804 C CA . LYS A 1 102 ? -5.288 -6.128 3.271 1.00 70.06 102 LYS A CA 1
ATOM 805 C C . LYS A 1 102 ? -3.917 -5.936 2.636 1.00 70.06 102 LYS A C 1
ATOM 807 O O . LYS A 1 102 ? -3.344 -4.834 2.798 1.00 70.06 102 LYS A O 1
#

Mean predicted aligned error: 14.42 Å

Foldseek 3Di:
DPPVVVVVVVVVVVVVVCVVVPPPPPPPPPPPPPPPDDQDFDDDQPPLDGDPPPPNVVVSVVVVVVVCVVCVVCVVVVVDDDDDWFAADRDPDPVVRVVSTD